Protein AF-A0A497M2X2-F1 (afdb_monomer_lite)

Sequence (124 aa):
MMHLIGLKKMGYVFCPEKGCYQISNSGRQILGFPKVSKDVARSILSPVPIHRAFYFYEDIGNYIGTYAMSVEDFAEKLEKINMKSIKFHLMRGDFENWFNAIGDKEKNSIPKNSRVNFTRWDLG

Foldseek 3Di:
DDDPVNCVVVVQWDDPDVPDIDGDPVVCVVVPNDPQDPVLVCQLQDFDPPVLWAFFALDVVRTPPDTGRGPVSVVVVVVVDDPSRVVRCVVVVVVVVSSVVSNPPPDPPDPPDPPPPPDDDDDD

Structure (mmCIF, N/CA/C/O backbone):
data_AF-A0A497M2X2-F1
#
_entry.id   AF-A0A497M2X2-F1
#
loop_
_atom_site.group_PDB
_atom_site.id
_atom_site.type_symbol
_atom_site.label_atom_id
_atom_site.label_alt_id
_atom_site.label_comp_id
_atom_site.label_asym_id
_atom_site.label_entity_id
_atom_site.label_seq_id
_atom_site.pdbx_PDB_ins_code
_atom_site.Cartn_x
_atom_site.Cartn_y
_atom_site.Cartn_z
_atom_site.occupancy
_atom_site.B_iso_or_equiv
_atom_site.auth_seq_id
_atom_site.auth_comp_id
_atom_site.auth_asym_id
_atom_site.auth_atom_id
_atom_site.pdbx_PDB_model_num
ATOM 1 N N . MET A 1 1 ? -34.902 4.560 13.556 1.00 52.97 1 MET A N 1
ATOM 2 C CA . MET A 1 1 ? -33.882 5.442 12.945 1.00 52.97 1 MET A CA 1
ATOM 3 C C . MET A 1 1 ? -32.628 5.407 13.814 1.00 52.97 1 MET A C 1
ATOM 5 O O . MET A 1 1 ? -32.740 5.668 15.006 1.00 52.97 1 MET A O 1
ATOM 9 N N . MET A 1 2 ? -31.474 4.997 13.279 1.00 72.12 2 MET A N 1
ATOM 10 C CA . MET A 1 2 ? -30.215 4.926 14.041 1.00 72.12 2 MET A CA 1
ATOM 11 C C . MET A 1 2 ? -29.554 6.309 14.051 1.00 72.12 2 MET A C 1
ATOM 13 O O . MET A 1 2 ? -29.092 6.782 13.020 1.00 72.12 2 MET A O 1
ATOM 17 N N . HIS A 1 3 ? -29.543 6.969 15.209 1.00 86.69 3 HIS A N 1
ATOM 18 C CA . HIS A 1 3 ? -28.867 8.253 15.420 1.00 86.69 3 HIS A CA 1
ATOM 19 C C . HIS A 1 3 ? -27.612 8.057 16.287 1.00 86.69 3 HIS A C 1
ATOM 21 O O . HIS A 1 3 ? -27.552 7.109 17.072 1.00 86.69 3 HIS A O 1
ATOM 27 N N . LEU A 1 4 ? -26.638 8.971 16.213 1.00 84.69 4 LEU A N 1
ATOM 28 C CA . LEU A 1 4 ? -25.364 8.920 16.961 1.00 84.69 4 LEU A CA 1
ATOM 29 C C . LEU A 1 4 ? -25.541 8.679 18.469 1.00 84.69 4 LEU A C 1
ATOM 31 O O . LEU A 1 4 ? -24.817 7.890 19.073 1.00 84.69 4 LEU A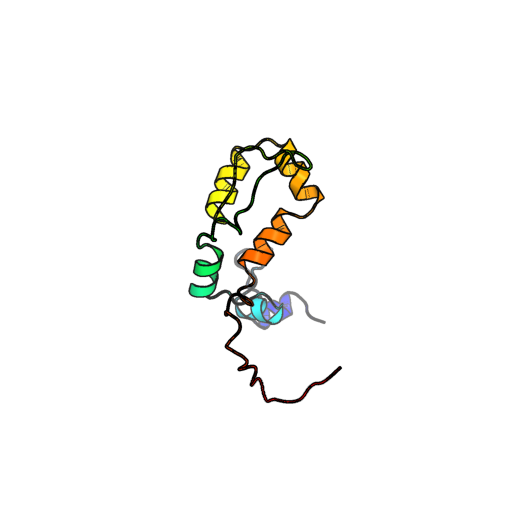 O 1
ATOM 35 N N . ILE A 1 5 ? -26.556 9.305 19.068 1.00 86.38 5 ILE A N 1
ATOM 36 C CA . ILE A 1 5 ? -26.904 9.121 20.487 1.00 86.38 5 ILE A CA 1
ATOM 37 C C . ILE A 1 5 ? -27.306 7.664 20.773 1.00 86.38 5 ILE A C 1
ATOM 39 O O . ILE A 1 5 ? -26.914 7.100 21.793 1.00 86.38 5 ILE A O 1
ATOM 43 N N . GLY A 1 6 ? -28.061 7.044 19.863 1.00 88.62 6 GLY A N 1
ATOM 44 C CA . GLY A 1 6 ? -28.440 5.635 19.945 1.00 88.62 6 GLY A CA 1
ATOM 45 C C . GLY A 1 6 ? -27.232 4.713 19.797 1.00 88.62 6 GLY A C 1
ATOM 46 O O . GLY A 1 6 ? -27.037 3.836 20.631 1.00 88.62 6 GLY A O 1
ATOM 47 N N . LEU A 1 7 ? -26.361 4.969 18.816 1.00 89.69 7 LEU A N 1
ATOM 48 C CA . LEU A 1 7 ? -25.126 4.196 18.618 1.00 89.69 7 LEU A CA 1
ATOM 49 C C . LEU A 1 7 ? -24.204 4.248 19.846 1.00 89.69 7 LEU A C 1
ATOM 51 O O . LEU A 1 7 ? -23.600 3.236 20.203 1.00 89.69 7 LEU A O 1
ATOM 55 N N . LYS A 1 8 ? -24.127 5.407 20.515 1.00 89.94 8 LYS A N 1
ATOM 56 C CA . LYS A 1 8 ? -23.389 5.568 21.774 1.00 89.94 8 LYS A CA 1
ATOM 57 C C . LYS A 1 8 ? -24.011 4.733 22.894 1.00 89.94 8 LYS A C 1
ATOM 59 O O . LYS A 1 8 ? -23.290 4.015 23.577 1.00 89.94 8 LYS A O 1
ATOM 64 N N . LYS A 1 9 ? -25.340 4.783 23.059 1.00 90.50 9 LYS A N 1
ATOM 65 C CA . LYS A 1 9 ? -26.065 3.957 24.047 1.00 90.50 9 LYS A CA 1
ATOM 66 C C . LYS A 1 9 ? -25.878 2.455 23.810 1.00 90.50 9 LYS A C 1
ATOM 68 O O . LYS A 1 9 ? -25.798 1.703 24.770 1.00 90.50 9 LYS A O 1
ATOM 73 N N . MET A 1 10 ? -25.781 2.031 22.552 1.00 89.88 10 MET A N 1
ATOM 74 C CA . MET A 1 10 ? -25.566 0.631 22.167 1.00 89.88 10 MET A CA 1
ATOM 75 C C . MET A 1 10 ? -24.096 0.184 22.258 1.00 89.88 10 MET A C 1
ATOM 77 O O . MET A 1 10 ? -23.794 -0.981 22.013 1.00 89.88 10 MET A O 1
ATOM 81 N N . GLY A 1 11 ? -23.165 1.089 22.584 1.00 91.50 11 GLY A N 1
ATOM 82 C CA . GLY A 1 11 ? -21.739 0.775 22.700 1.00 91.50 11 GLY A CA 1
ATOM 83 C C . GLY A 1 11 ? -21.015 0.573 21.363 1.00 91.50 11 GLY A C 1
ATOM 84 O O . GLY A 1 11 ? -19.903 0.045 21.346 1.00 91.50 11 GLY A O 1
ATOM 85 N N . TYR A 1 12 ? -21.609 0.980 20.237 1.00 92.69 12 TYR A N 1
ATOM 86 C CA . TYR A 1 12 ? -20.991 0.873 18.905 1.00 92.69 12 TYR A CA 1
ATOM 87 C C . TYR A 1 12 ? -20.064 2.039 18.579 1.00 92.69 12 TYR A C 1
ATOM 89 O O . TYR A 1 12 ? -19.155 1.900 17.762 1.00 92.69 12 TYR A O 1
ATOM 97 N N . VAL A 1 13 ? -20.259 3.175 19.244 1.00 92.81 13 VAL A N 1
ATOM 98 C CA . VAL A 1 13 ? -19.362 4.329 19.173 1.00 92.81 13 VAL A CA 1
ATOM 99 C C . VAL A 1 13 ? -19.098 4.868 20.571 1.00 92.81 13 VAL A C 1
ATOM 101 O O . VAL A 1 13 ? -19.961 4.806 21.447 1.00 92.81 13 VAL A O 1
ATOM 104 N N . PHE A 1 14 ? -17.919 5.436 20.777 1.00 92.19 14 PHE A N 1
ATOM 105 C CA . PHE A 1 14 ? -17.579 6.199 21.972 1.00 92.19 14 PHE A CA 1
ATOM 106 C C . PHE A 1 14 ? -17.038 7.573 21.581 1.00 92.19 14 PHE A C 1
ATOM 108 O O . PHE A 1 14 ? -16.660 7.803 20.436 1.00 92.19 14 PHE A O 1
ATOM 115 N N . CYS A 1 15 ? -17.068 8.506 22.526 1.00 88.69 15 CYS A N 1
ATOM 116 C CA . CYS A 1 15 ? -16.720 9.905 22.305 1.00 88.69 15 CYS A CA 1
ATOM 117 C C . CYS A 1 15 ? -15.448 10.192 23.111 1.00 88.69 15 CYS A C 1
ATOM 119 O O . CYS A 1 15 ? -15.576 10.449 24.309 1.00 88.69 15 CYS A O 1
ATOM 121 N N . PRO A 1 16 ? -14.247 10.053 22.519 1.00 87.12 16 PRO A N 1
ATOM 122 C CA . PRO A 1 16 ? -13.001 10.356 23.224 1.00 87.12 16 PRO A CA 1
ATOM 123 C C . PRO A 1 16 ? -12.893 11.853 23.545 1.00 87.12 16 PRO A C 1
ATOM 125 O O . PRO A 1 16 ? -12.437 12.222 24.619 1.00 87.12 16 PRO A O 1
ATOM 128 N N . GLU A 1 17 ? -13.395 12.702 22.645 1.00 90.31 17 GLU A N 1
ATOM 129 C CA . GLU A 1 17 ? -13.403 14.159 22.767 1.00 90.31 17 GLU A CA 1
ATOM 130 C C . GLU A 1 17 ? -14.724 14.724 22.240 1.00 90.31 17 GLU A C 1
ATOM 132 O O . GLU A 1 17 ? -15.415 14.084 21.441 1.00 90.31 17 GLU A O 1
ATOM 137 N N . LYS A 1 18 ? -15.102 15.929 22.677 1.00 85.56 18 LYS A N 1
ATOM 138 C CA . LYS A 1 18 ? -16.361 16.562 22.266 1.00 85.56 18 LYS A CA 1
ATOM 139 C C . LYS A 1 18 ? -16.369 16.787 20.749 1.00 85.56 18 LYS A C 1
ATOM 141 O O . LYS A 1 18 ? -15.541 17.516 20.227 1.00 85.56 18 LYS A O 1
ATOM 146 N N . GLY A 1 19 ? -17.346 16.194 20.063 1.00 83.69 19 GLY A N 1
ATOM 147 C CA . GLY A 1 19 ? -17.481 16.282 18.603 1.00 83.69 19 GLY A CA 1
ATOM 148 C C . GLY A 1 19 ? -16.785 15.154 17.836 1.00 83.69 19 GLY A C 1
ATOM 149 O O . GLY A 1 19 ? -17.088 14.956 16.663 1.00 83.69 19 GLY A O 1
ATOM 150 N N . CYS A 1 20 ? -15.949 14.354 18.500 1.00 85.94 20 CYS A N 1
ATOM 151 C CA . CYS A 1 20 ? -15.278 13.202 17.908 1.00 85.94 20 CYS A CA 1
ATOM 152 C C . CYS A 1 20 ? -15.986 11.910 18.323 1.00 85.94 20 CYS A C 1
ATOM 154 O O . CYS A 1 20 ? -16.242 11.683 19.505 1.00 85.94 20 CYS A O 1
ATOM 156 N N . TYR A 1 21 ? -16.267 11.036 17.357 1.00 89.12 21 TYR A N 1
ATOM 157 C CA . TYR A 1 21 ? -16.808 9.702 17.609 1.00 89.12 21 TYR A CA 1
ATOM 158 C C . TYR A 1 21 ? -15.863 8.653 17.043 1.00 89.12 21 TYR A C 1
ATOM 160 O O . TYR A 1 21 ? -15.483 8.709 15.877 1.00 89.12 21 TYR A O 1
ATOM 168 N N . GLN A 1 22 ? -15.520 7.671 17.865 1.00 93.06 22 GLN A N 1
ATOM 169 C CA . GLN A 1 22 ? -14.703 6.537 17.475 1.00 93.06 22 GLN A CA 1
ATOM 170 C C . GLN A 1 22 ? -15.549 5.266 17.499 1.00 93.06 22 GLN A C 1
ATOM 172 O O . GLN A 1 22 ? -16.274 4.997 18.458 1.00 93.06 22 GLN A O 1
ATOM 177 N N . ILE A 1 23 ? -15.462 4.479 16.428 1.00 92.38 23 ILE A N 1
ATOM 178 C CA . ILE A 1 23 ? -16.184 3.211 16.304 1.00 92.38 23 ILE A CA 1
ATOM 179 C C . ILE A 1 23 ? -15.515 2.173 17.209 1.00 92.38 23 ILE A C 1
ATOM 181 O O . ILE A 1 23 ? -14.297 1.964 17.156 1.00 92.38 23 ILE A O 1
ATOM 185 N N . SER A 1 24 ? -16.313 1.515 18.045 1.00 91.69 24 SER A N 1
ATOM 186 C CA . SER A 1 24 ? -15.850 0.436 18.913 1.00 91.69 24 SER A CA 1
ATOM 187 C C . SER A 1 24 ? -15.610 -0.858 18.122 1.00 91.69 24 SER A C 1
ATOM 189 O O . SER A 1 24 ? -15.967 -0.978 16.950 1.00 91.69 24 SER A O 1
ATOM 191 N N . ASN A 1 25 ? -15.030 -1.876 18.764 1.00 87.88 25 ASN A N 1
ATOM 192 C CA . ASN A 1 25 ? -14.876 -3.197 18.142 1.00 87.88 25 ASN A CA 1
ATOM 193 C C . ASN A 1 25 ? -16.223 -3.841 17.768 1.00 87.88 25 ASN A C 1
ATOM 195 O O . ASN A 1 25 ? -16.301 -4.537 16.757 1.00 87.88 25 ASN A O 1
ATOM 199 N N . SER A 1 26 ? -17.273 -3.640 18.570 1.00 88.19 26 SER A N 1
ATOM 200 C CA . SER A 1 26 ? -18.618 -4.146 18.269 1.00 88.19 26 SER A CA 1
ATOM 201 C C . SER A 1 26 ? -19.281 -3.336 17.155 1.00 88.19 26 SER A C 1
ATOM 203 O O . SER A 1 26 ? -19.874 -3.922 16.254 1.00 88.19 26 SER A O 1
ATOM 205 N N . GLY A 1 27 ? -19.101 -2.010 17.148 1.00 90.56 27 GLY A N 1
ATOM 206 C CA . GLY A 1 27 ? -19.571 -1.156 16.056 1.00 90.56 27 GLY A CA 1
ATOM 207 C C . GLY A 1 27 ? -18.925 -1.509 14.717 1.00 90.56 27 GLY A C 1
ATOM 208 O O . GLY A 1 27 ? -19.614 -1.594 13.705 1.00 90.56 27 GLY A O 1
ATOM 209 N N . ARG A 1 28 ? -17.620 -1.810 14.719 1.00 90.38 28 ARG A N 1
ATOM 210 C CA . ARG A 1 28 ? -16.898 -2.284 13.531 1.00 90.38 28 ARG A CA 1
ATOM 211 C C . ARG A 1 28 ? -17.495 -3.576 12.970 1.00 90.38 28 ARG A C 1
ATOM 213 O O . ARG A 1 28 ? -17.704 -3.666 11.768 1.00 90.38 28 ARG A O 1
ATOM 220 N N . GLN A 1 29 ? -17.818 -4.544 13.825 1.00 87.12 29 GLN A N 1
ATOM 221 C CA . GLN A 1 29 ? -18.408 -5.816 13.387 1.00 87.12 29 GLN A CA 1
ATOM 222 C C . GLN A 1 29 ? -19.772 -5.630 12.710 1.00 87.12 29 GLN A C 1
ATOM 224 O O . GLN A 1 29 ? -20.025 -6.235 11.676 1.00 87.12 29 GLN A O 1
ATOM 229 N N . ILE A 1 30 ? -20.632 -4.768 13.255 1.00 87.38 30 ILE A N 1
ATOM 230 C CA . ILE A 1 30 ? -21.980 -4.530 12.707 1.00 87.38 30 ILE A CA 1
ATOM 231 C C . ILE A 1 30 ? -21.940 -3.767 11.387 1.00 87.38 30 ILE A C 1
ATOM 233 O O . ILE A 1 30 ? -22.777 -3.992 10.520 1.00 87.38 30 ILE A O 1
ATOM 237 N N . LEU A 1 31 ? -20.948 -2.896 11.215 1.00 87.00 31 LEU A N 1
ATOM 238 C CA . LEU A 1 31 ? -20.691 -2.208 9.952 1.00 87.00 31 LEU A CA 1
ATOM 239 C C . LEU A 1 31 ? -19.965 -3.095 8.924 1.00 87.00 31 LEU A C 1
ATOM 241 O O . LEU A 1 31 ? -19.633 -2.616 7.845 1.00 87.00 31 LEU A O 1
ATOM 245 N N . GLY A 1 32 ? -19.701 -4.366 9.247 1.00 83.62 32 GLY A N 1
ATOM 246 C CA . GLY A 1 32 ? -19.058 -5.311 8.336 1.00 83.62 32 GLY A CA 1
ATOM 247 C C . GLY A 1 32 ? -17.554 -5.095 8.162 1.00 83.62 32 GLY A C 1
ATOM 248 O O . GLY A 1 32 ? -16.978 -5.614 7.210 1.00 83.62 32 GLY A O 1
ATOM 249 N N . PHE A 1 33 ? -16.889 -4.358 9.061 1.00 80.81 33 PHE A N 1
ATOM 250 C CA . PHE A 1 33 ? -15.432 -4.251 9.002 1.00 80.81 33 PHE A CA 1
ATOM 251 C C . PHE A 1 33 ? -14.798 -5.631 9.231 1.00 80.81 33 PHE A C 1
ATOM 253 O O . PHE A 1 33 ? -15.169 -6.327 10.186 1.00 80.81 33 PHE A O 1
ATOM 260 N N . PRO A 1 34 ? -13.805 -6.021 8.413 1.00 75.62 34 PRO A N 1
ATOM 261 C CA . PRO A 1 34 ? -13.154 -7.310 8.552 1.00 75.62 34 PRO A CA 1
ATOM 262 C C . PRO A 1 34 ? -12.453 -7.413 9.909 1.00 75.62 34 PRO A C 1
ATOM 264 O O . PRO A 1 34 ? -11.707 -6.525 10.333 1.00 75.62 34 PRO A O 1
ATOM 267 N N . LYS A 1 35 ? -12.674 -8.531 10.606 1.00 80.38 35 LYS A N 1
ATOM 268 C CA . LYS A 1 35 ? -11.944 -8.852 11.834 1.00 80.38 35 LYS A CA 1
ATOM 269 C C . LYS A 1 35 ? -10.564 -9.388 11.459 1.00 80.38 35 LYS A C 1
ATOM 271 O O . LYS A 1 35 ? -10.394 -10.579 11.219 1.00 80.38 35 LYS A O 1
ATOM 276 N N . VAL A 1 36 ? -9.572 -8.505 11.422 1.00 82.12 36 VAL A N 1
ATOM 277 C CA . VAL A 1 36 ? -8.185 -8.882 11.125 1.00 82.12 36 VAL A CA 1
ATOM 278 C C . VAL A 1 36 ? -7.530 -9.456 12.385 1.00 82.12 36 VAL A C 1
ATOM 280 O O . VAL A 1 36 ? -7.363 -8.755 13.384 1.00 82.12 36 VAL A O 1
ATOM 283 N N . SER A 1 37 ? -7.174 -10.743 12.369 1.00 86.25 37 SER A N 1
ATOM 284 C CA . SER A 1 37 ? -6.356 -11.343 13.432 1.00 86.25 37 SER A CA 1
ATOM 285 C C . SER A 1 37 ? -4.880 -10.971 13.254 1.00 86.25 37 SER A C 1
ATOM 287 O O . SER A 1 37 ? -4.452 -10.617 12.155 1.00 86.25 37 SER A O 1
ATOM 289 N N . LYS A 1 38 ? -4.072 -11.094 14.318 1.00 87.38 38 LYS A N 1
ATOM 290 C CA . LYS A 1 38 ? -2.618 -10.865 14.227 1.00 87.38 38 LYS A CA 1
ATOM 291 C C . LYS A 1 38 ? -1.966 -11.736 13.148 1.00 87.38 38 LYS A C 1
ATOM 293 O O . LYS A 1 38 ? -1.104 -11.252 12.426 1.00 87.38 38 LYS A O 1
ATOM 298 N N . ASP A 1 39 ? -2.398 -12.986 13.001 1.00 85.56 39 ASP A N 1
ATOM 299 C CA . ASP A 1 39 ? -1.830 -13.911 12.012 1.00 85.56 39 ASP A CA 1
ATOM 300 C C . ASP A 1 39 ? -2.284 -13.593 10.583 1.00 85.56 39 ASP A C 1
ATOM 302 O O . ASP A 1 39 ? -1.518 -13.744 9.630 1.00 85.56 39 ASP A O 1
ATOM 306 N N . VAL A 1 40 ? -3.511 -13.088 10.418 1.00 83.69 40 VAL A N 1
ATOM 307 C CA . VAL A 1 40 ? -3.970 -12.558 9.129 1.00 83.69 40 VAL A CA 1
ATOM 308 C C . VAL A 1 40 ? -3.154 -11.326 8.752 1.00 83.69 40 VAL A C 1
ATOM 310 O O . VAL A 1 40 ? -2.613 -11.301 7.652 1.00 83.69 40 VAL A O 1
ATOM 313 N N . ALA A 1 41 ? -2.977 -10.372 9.671 1.00 86.75 41 ALA A N 1
ATOM 314 C CA . ALA A 1 41 ? -2.159 -9.182 9.437 1.00 86.75 41 ALA A CA 1
ATOM 315 C C . ALA A 1 41 ? -0.716 -9.543 9.057 1.00 86.75 41 ALA A C 1
ATOM 317 O O . ALA A 1 41 ? -0.215 -9.072 8.042 1.00 86.75 41 ALA A O 1
ATOM 318 N N . ARG A 1 42 ? -0.068 -10.440 9.813 1.00 87.19 42 ARG A N 1
ATOM 319 C CA . ARG A 1 42 ? 1.299 -10.904 9.515 1.00 87.19 42 ARG A CA 1
ATOM 320 C C . ARG A 1 42 ? 1.423 -11.509 8.125 1.00 87.19 42 ARG A C 1
ATOM 322 O O . ARG A 1 42 ? 2.404 -11.263 7.446 1.00 87.19 42 ARG A O 1
ATOM 329 N N . SER A 1 43 ? 0.436 -12.291 7.709 1.00 84.00 43 SER A N 1
ATOM 330 C CA . SER A 1 43 ? 0.440 -12.923 6.392 1.00 84.00 43 SER A CA 1
ATOM 331 C C . SER A 1 43 ? 0.165 -11.954 5.243 1.00 84.00 43 SER A C 1
ATOM 333 O O . SER A 1 43 ? 0.578 -12.243 4.130 1.00 84.00 43 SER A O 1
ATOM 335 N N . ILE A 1 44 ? -0.552 -10.854 5.481 1.00 84.75 44 ILE A N 1
ATOM 336 C CA . ILE A 1 44 ? -0.733 -9.795 4.476 1.00 84.75 44 ILE A CA 1
ATOM 337 C C . ILE A 1 44 ? 0.558 -8.977 4.346 1.00 84.75 44 ILE A C 1
ATOM 339 O O . ILE A 1 44 ? 0.932 -8.568 3.255 1.00 84.75 44 ILE A O 1
ATOM 343 N N . LEU A 1 45 ? 1.250 -8.751 5.465 1.00 88.81 45 LEU A N 1
ATOM 344 C CA . LEU A 1 45 ? 2.491 -7.977 5.504 1.00 88.81 45 LEU A CA 1
ATOM 345 C C . LEU A 1 45 ? 3.733 -8.795 5.118 1.00 88.81 45 LEU A C 1
ATOM 347 O O . LEU A 1 45 ? 4.780 -8.214 4.846 1.00 88.81 45 LEU A O 1
ATOM 351 N N . SER A 1 46 ? 3.646 -10.128 5.096 1.00 90.38 46 SER A N 1
ATOM 352 C CA . SER A 1 46 ? 4.776 -10.984 4.736 1.00 90.38 46 SER A CA 1
ATOM 353 C C . SER A 1 46 ? 5.142 -10.845 3.255 1.00 90.38 46 SER A C 1
ATOM 355 O O . SER A 1 46 ? 4.238 -10.703 2.429 1.00 90.38 46 SER A O 1
ATOM 357 N N . PRO A 1 47 ? 6.432 -10.964 2.896 1.00 93.38 47 PRO A N 1
ATOM 358 C CA . PRO A 1 47 ? 6.853 -10.942 1.503 1.00 93.38 47 PRO A CA 1
ATOM 359 C C . PRO A 1 47 ? 6.144 -11.997 0.646 1.00 93.38 47 PRO A C 1
ATOM 361 O O . PRO A 1 47 ? 5.946 -13.138 1.072 1.00 93.38 47 PRO A O 1
ATOM 364 N N . VAL A 1 48 ? 5.806 -11.629 -0.587 1.00 92.81 48 VAL A N 1
ATOM 365 C CA . VAL A 1 48 ? 5.282 -12.536 -1.607 1.00 92.81 48 VAL A CA 1
ATOM 366 C C . VAL A 1 48 ? 6.412 -13.112 -2.468 1.00 92.81 48 VAL A C 1
ATOM 368 O O . VAL A 1 48 ? 7.466 -12.490 -2.611 1.00 92.81 48 VAL A O 1
ATOM 371 N N . PRO A 1 49 ? 6.216 -14.294 -3.083 1.00 92.31 49 PRO A N 1
ATOM 372 C CA . PRO A 1 49 ? 7.150 -14.818 -4.073 1.00 92.31 49 PRO A CA 1
ATOM 373 C C . PRO A 1 49 ? 7.352 -13.848 -5.241 1.00 92.31 49 PRO A C 1
ATOM 375 O O . PRO A 1 49 ? 6.410 -13.172 -5.649 1.00 92.31 49 PRO A O 1
ATOM 378 N N . ILE A 1 50 ? 8.543 -13.863 -5.849 1.00 93.69 50 ILE A N 1
ATOM 379 C CA . ILE A 1 50 ? 8.928 -12.919 -6.912 1.00 93.69 50 ILE A CA 1
ATOM 380 C C . ILE A 1 50 ? 7.920 -12.840 -8.069 1.00 93.69 50 ILE A C 1
ATOM 382 O O . ILE A 1 50 ? 7.596 -11.753 -8.519 1.00 93.69 50 ILE A O 1
ATOM 386 N N . HIS A 1 51 ? 7.332 -13.963 -8.493 1.00 91.69 51 HIS A N 1
ATOM 387 C CA . HIS A 1 51 ? 6.338 -13.993 -9.577 1.00 91.69 51 HIS A CA 1
ATOM 388 C C . HIS A 1 51 ? 5.011 -13.281 -9.236 1.00 91.69 51 HIS A C 1
ATOM 390 O O . HIS A 1 51 ? 4.167 -13.115 -10.111 1.00 91.69 51 HIS A O 1
ATOM 396 N N . ARG A 1 52 ? 4.807 -12.893 -7.970 1.00 92.50 52 ARG A N 1
ATOM 397 C CA . ARG A 1 52 ? 3.670 -12.097 -7.480 1.00 92.50 52 ARG A CA 1
ATOM 398 C C . ARG A 1 52 ? 4.087 -10.700 -7.012 1.00 92.50 52 ARG A C 1
ATOM 400 O O . ARG A 1 52 ? 3.248 -9.988 -6.463 1.00 92.50 52 ARG A O 1
ATOM 407 N N . ALA A 1 53 ? 5.355 -10.323 -7.173 1.00 95.88 53 ALA A N 1
ATOM 408 C CA . ALA A 1 53 ? 5.828 -8.993 -6.821 1.00 95.88 53 ALA A CA 1
ATOM 409 C C . ALA A 1 53 ? 5.088 -7.922 -7.632 1.00 95.88 53 ALA A C 1
ATOM 411 O O . ALA A 1 53 ? 4.617 -8.170 -8.745 1.00 95.88 53 ALA A O 1
ATOM 412 N N . PHE A 1 54 ? 4.998 -6.719 -7.076 1.00 97.19 54 PHE A N 1
ATOM 413 C CA . PHE A 1 54 ? 4.548 -5.566 -7.835 1.00 97.19 54 PHE A CA 1
ATOM 414 C C . PHE A 1 54 ? 5.703 -5.051 -8.678 1.00 97.19 54 PHE A C 1
ATOM 416 O O . PHE A 1 54 ? 6.743 -4.698 -8.131 1.00 97.19 54 PHE A O 1
ATOM 423 N N . TYR A 1 55 ? 5.534 -4.975 -9.989 1.00 97.38 55 TYR A N 1
ATOM 424 C CA . TYR A 1 55 ? 6.554 -4.452 -10.891 1.00 97.38 55 TYR A CA 1
ATOM 425 C C . TYR A 1 55 ? 6.156 -3.048 -11.326 1.00 97.38 55 TYR A C 1
ATOM 427 O O . TYR A 1 55 ? 5.045 -2.855 -11.817 1.00 97.38 55 TYR A O 1
ATOM 435 N N . PHE A 1 56 ? 7.056 -2.082 -11.159 1.00 97.62 56 PHE A N 1
ATOM 436 C CA . PHE A 1 56 ? 6.782 -0.695 -11.509 1.00 97.62 56 PHE A CA 1
ATOM 437 C C . PHE A 1 56 ? 7.076 -0.426 -12.991 1.00 97.62 56 PHE A C 1
ATOM 439 O O . PHE A 1 56 ? 8.134 -0.783 -13.516 1.00 97.62 56 PHE A O 1
ATOM 446 N N . TYR A 1 57 ? 6.141 0.239 -13.660 1.00 97.19 57 TYR A N 1
ATOM 447 C CA . TYR A 1 57 ? 6.205 0.629 -15.064 1.00 97.19 57 TYR A CA 1
ATOM 448 C C . TYR A 1 57 ? 5.860 2.108 -15.212 1.00 97.19 57 TYR A C 1
ATOM 450 O O . TYR A 1 57 ? 5.080 2.661 -14.439 1.00 97.19 57 TYR A O 1
ATOM 458 N N . GLU A 1 58 ? 6.423 2.756 -16.224 1.00 96.19 58 GLU A N 1
ATOM 459 C CA . GLU A 1 58 ? 6.032 4.117 -16.621 1.00 96.19 58 GLU A CA 1
ATOM 460 C C . GLU A 1 58 ? 5.085 4.152 -17.824 1.00 96.19 58 GLU A C 1
ATOM 462 O O . GLU A 1 58 ? 4.502 5.198 -18.109 1.00 96.19 58 GLU A O 1
ATOM 467 N N . ASP A 1 59 ? 4.986 3.039 -18.550 1.00 94.88 59 ASP A N 1
ATOM 468 C CA . ASP A 1 59 ? 4.111 2.836 -19.702 1.00 94.88 59 ASP A CA 1
ATOM 469 C C . ASP A 1 59 ? 3.985 1.330 -20.001 1.00 94.88 59 ASP A C 1
ATOM 471 O O . ASP A 1 59 ? 4.674 0.499 -19.399 1.00 94.88 59 ASP A O 1
ATOM 475 N N . ILE A 1 60 ? 3.145 0.963 -20.966 1.00 93.00 60 ILE A N 1
ATOM 476 C CA . ILE A 1 60 ? 2.996 -0.404 -21.466 1.00 93.00 60 ILE A CA 1
ATOM 477 C C . ILE A 1 60 ? 4.361 -0.933 -21.925 1.00 93.00 60 ILE A C 1
ATOM 479 O O . ILE A 1 60 ? 4.970 -0.418 -22.858 1.00 93.00 60 ILE A O 1
ATOM 483 N N . GLY A 1 61 ? 4.840 -1.981 -21.251 1.00 92.62 61 GLY A N 1
ATOM 484 C CA . GLY A 1 61 ? 6.123 -2.624 -21.549 1.00 92.62 61 GLY A CA 1
ATOM 485 C C . GLY A 1 61 ? 7.361 -1.861 -21.066 1.00 92.62 61 GLY A C 1
ATOM 486 O O . GLY A 1 61 ? 8.467 -2.379 -21.197 1.00 92.62 61 GLY A O 1
ATOM 487 N N . ASN A 1 62 ? 7.209 -0.676 -20.467 1.00 95.44 62 ASN A N 1
ATOM 488 C CA . ASN A 1 62 ? 8.331 0.126 -19.983 1.00 95.44 62 ASN A CA 1
ATOM 489 C C . ASN A 1 62 ? 8.595 -0.109 -18.488 1.00 95.44 62 ASN A C 1
ATOM 491 O O . ASN A 1 62 ? 8.189 0.687 -17.636 1.00 95.44 62 ASN A O 1
ATOM 495 N N . TYR A 1 63 ? 9.226 -1.244 -18.183 1.00 95.75 63 TYR A N 1
ATOM 496 C CA . TYR A 1 63 ? 9.628 -1.616 -16.826 1.00 95.75 63 TYR A CA 1
ATOM 497 C C . TYR A 1 63 ? 10.794 -0.747 -16.344 1.00 95.75 63 TYR A C 1
ATOM 499 O O . TYR A 1 63 ? 11.821 -0.668 -17.014 1.00 95.75 63 TYR A O 1
ATOM 507 N N . ILE A 1 64 ? 10.684 -0.155 -15.151 1.00 95.38 64 ILE A N 1
ATOM 508 C CA . ILE A 1 64 ? 11.705 0.780 -14.637 1.00 95.38 64 ILE A CA 1
ATOM 509 C C . ILE A 1 64 ? 12.842 0.109 -13.853 1.00 95.38 64 ILE A C 1
ATOM 511 O O . ILE A 1 64 ? 13.646 0.791 -13.221 1.00 95.38 64 ILE A O 1
ATOM 515 N N . GLY A 1 65 ? 12.899 -1.224 -13.814 1.00 95.69 65 GLY A N 1
ATOM 516 C CA . GLY A 1 65 ? 13.929 -1.939 -13.049 1.00 95.69 65 GLY A CA 1
ATOM 517 C C . GLY A 1 65 ? 13.642 -2.060 -11.548 1.00 95.69 65 GLY A C 1
ATOM 518 O O . GLY A 1 65 ? 14.486 -2.569 -10.815 1.00 95.69 65 GLY A O 1
ATOM 519 N N . THR A 1 66 ? 12.469 -1.625 -11.081 1.00 96.31 66 THR A N 1
ATOM 520 C CA . THR A 1 66 ? 12.083 -1.661 -9.662 1.00 96.31 66 THR A CA 1
ATOM 521 C C . THR A 1 66 ? 10.843 -2.519 -9.456 1.00 96.31 66 THR A C 1
ATOM 523 O O . THR A 1 66 ? 9.860 -2.386 -10.183 1.00 96.31 66 THR A O 1
ATOM 526 N N . TYR A 1 67 ? 10.864 -3.356 -8.422 1.00 97.38 67 TYR A N 1
ATOM 527 C CA . TYR A 1 67 ? 9.716 -4.133 -7.968 1.00 97.38 67 TYR A CA 1
ATOM 528 C C . TYR A 1 67 ? 9.605 -4.084 -6.442 1.00 97.38 67 TYR A C 1
ATOM 530 O O . TYR A 1 67 ? 10.569 -3.711 -5.771 1.00 97.38 67 TYR A O 1
ATOM 538 N N . ALA A 1 68 ? 8.438 -4.458 -5.922 1.00 97.38 68 ALA A N 1
ATOM 539 C CA . ALA A 1 68 ? 8.169 -4.591 -4.499 1.00 97.38 68 ALA A CA 1
ATOM 540 C C . ALA A 1 68 ? 7.646 -5.990 -4.156 1.00 97.38 68 ALA A C 1
ATOM 542 O O . ALA A 1 68 ? 6.729 -6.501 -4.805 1.00 97.38 68 ALA A O 1
ATOM 543 N N . MET A 1 69 ? 8.212 -6.610 -3.121 1.00 95.94 69 MET A N 1
ATOM 544 C CA . MET A 1 69 ? 7.805 -7.945 -2.655 1.00 95.94 69 MET A CA 1
ATOM 545 C C . MET A 1 69 ? 6.915 -7.919 -1.414 1.00 95.94 69 MET A C 1
ATOM 547 O O . MET A 1 69 ? 6.388 -8.956 -1.035 1.00 95.94 69 MET A O 1
ATOM 551 N N . SER A 1 70 ? 6.733 -6.782 -0.758 1.00 94.75 70 SER A N 1
ATOM 552 C CA . SER A 1 70 ? 5.844 -6.650 0.399 1.00 94.75 70 SER A CA 1
ATOM 553 C C . SER A 1 70 ? 5.175 -5.282 0.396 1.00 94.75 70 SER A C 1
ATOM 555 O O . SER A 1 70 ? 5.589 -4.383 -0.335 1.00 94.75 70 SER A O 1
ATOM 557 N N . VAL A 1 71 ? 4.139 -5.114 1.219 1.00 93.81 71 VAL A N 1
ATOM 558 C CA . VAL A 1 71 ? 3.476 -3.810 1.399 1.00 93.81 71 VAL A CA 1
ATOM 559 C C . VAL A 1 71 ? 4.457 -2.759 1.938 1.00 93.81 71 VAL A C 1
ATOM 561 O O . VAL A 1 71 ? 4.391 -1.600 1.543 1.00 93.81 71 VAL A O 1
ATOM 564 N N . GLU A 1 72 ? 5.385 -3.173 2.802 1.00 94.06 72 GLU A N 1
ATOM 565 C CA . GLU A 1 72 ? 6.446 -2.314 3.340 1.00 94.06 72 GLU A CA 1
ATOM 566 C C . GLU A 1 72 ? 7.437 -1.888 2.248 1.00 94.06 72 GLU A C 1
ATOM 568 O O . GLU A 1 72 ? 7.628 -0.696 2.029 1.00 94.06 72 GLU A O 1
ATOM 573 N N . ASP A 1 73 ? 7.975 -2.844 1.484 1.00 96.06 73 ASP A N 1
ATOM 574 C CA . ASP A 1 73 ? 8.880 -2.570 0.359 1.00 96.06 73 ASP A CA 1
ATOM 575 C C . ASP A 1 73 ? 8.190 -1.683 -0.690 1.00 96.06 73 ASP A C 1
ATOM 577 O O . ASP A 1 73 ? 8.757 -0.707 -1.171 1.00 96.06 73 ASP A O 1
ATOM 581 N N . PHE A 1 74 ? 6.909 -1.934 -0.976 1.00 96.75 74 PHE A N 1
ATOM 582 C CA . PHE A 1 74 ? 6.113 -1.091 -1.865 1.00 96.75 74 PHE A CA 1
ATOM 583 C C . PHE A 1 74 ? 6.069 0.364 -1.391 1.00 96.75 74 PHE A C 1
ATOM 585 O O . PHE A 1 74 ? 6.297 1.259 -2.204 1.00 96.75 74 PHE A O 1
ATOM 592 N N . ALA A 1 75 ? 5.819 0.609 -0.100 1.00 95.81 75 ALA A N 1
ATOM 593 C CA . ALA A 1 75 ? 5.789 1.958 0.458 1.00 95.81 75 ALA A CA 1
ATOM 594 C C . ALA A 1 75 ? 7.152 2.657 0.319 1.00 95.81 75 ALA A C 1
ATOM 596 O O . ALA A 1 75 ? 7.215 3.786 -0.164 1.00 95.81 75 ALA A O 1
ATOM 597 N N . GLU A 1 76 ? 8.248 1.960 0.632 1.00 96.44 76 GLU A N 1
ATOM 598 C CA . GLU A 1 76 ? 9.602 2.503 0.481 1.00 96.44 76 GLU A CA 1
ATOM 599 C C . GLU A 1 76 ? 9.973 2.820 -0.974 1.00 96.44 76 GLU A C 1
ATOM 601 O O . GLU A 1 76 ? 10.722 3.765 -1.242 1.00 96.44 76 GLU A O 1
ATOM 606 N N . LYS A 1 77 ? 9.512 2.008 -1.934 1.00 96.25 77 LYS A N 1
ATOM 607 C CA . LYS A 1 77 ? 9.736 2.267 -3.363 1.00 96.25 77 LYS A CA 1
ATOM 608 C C . LYS A 1 77 ? 8.870 3.412 -3.861 1.00 96.25 77 LYS A C 1
ATOM 610 O O . LYS A 1 77 ? 9.357 4.212 -4.656 1.00 96.25 77 LYS A O 1
ATOM 615 N N . LEU A 1 78 ? 7.631 3.520 -3.387 1.00 95.25 78 LEU A N 1
ATOM 616 C CA . LEU A 1 78 ? 6.695 4.560 -3.808 1.00 95.25 78 LEU A CA 1
ATOM 617 C C . LEU A 1 78 ? 7.250 5.970 -3.553 1.00 95.25 78 LEU A C 1
ATOM 619 O O . LEU A 1 78 ? 7.041 6.860 -4.371 1.00 95.25 78 LEU A O 1
ATOM 623 N N . GLU A 1 79 ? 8.023 6.155 -2.480 1.00 94.12 79 GLU A N 1
ATOM 624 C CA . GLU A 1 79 ? 8.708 7.419 -2.166 1.00 94.12 79 GLU A CA 1
ATOM 625 C C . GLU A 1 79 ? 9.851 7.773 -3.134 1.00 94.12 79 GLU A C 1
ATOM 627 O O . GLU A 1 79 ? 10.253 8.932 -3.226 1.00 94.12 79 GLU A O 1
ATOM 632 N N . LYS A 1 80 ? 10.401 6.783 -3.846 1.00 94.50 80 LYS A N 1
ATOM 633 C CA . LYS A 1 80 ? 11.619 6.918 -4.665 1.00 94.50 80 LYS A CA 1
ATOM 634 C C . LYS A 1 80 ? 11.339 6.944 -6.166 1.00 94.50 80 LYS A C 1
ATOM 636 O O . LYS A 1 80 ? 12.168 7.439 -6.928 1.00 94.50 80 LYS A O 1
ATOM 641 N N . ILE A 1 81 ? 10.223 6.369 -6.611 1.00 94.25 81 ILE A N 1
ATOM 642 C CA . ILE A 1 81 ? 9.894 6.267 -8.037 1.00 94.25 81 ILE A CA 1
ATOM 643 C C . ILE A 1 81 ? 9.341 7.578 -8.607 1.00 94.25 81 ILE A C 1
ATOM 645 O O . ILE A 1 81 ? 8.825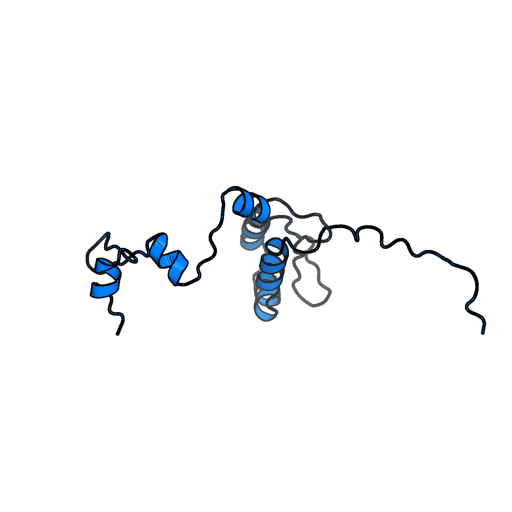 8.444 -7.905 1.00 94.25 81 ILE A O 1
ATOM 649 N N . ASN A 1 82 ? 9.415 7.704 -9.931 1.00 93.62 82 ASN A N 1
ATOM 650 C CA . ASN A 1 82 ? 8.890 8.855 -10.652 1.00 93.62 82 ASN A CA 1
ATOM 651 C C . ASN A 1 82 ? 7.351 8.921 -10.573 1.00 93.62 82 ASN A C 1
ATOM 653 O O . ASN A 1 82 ? 6.661 7.916 -10.766 1.00 93.62 82 ASN A O 1
ATOM 657 N N . MET A 1 83 ? 6.811 10.135 -10.409 1.00 95.81 83 MET A N 1
ATOM 658 C CA . MET A 1 83 ? 5.378 10.445 -10.490 1.00 95.81 83 MET A CA 1
ATOM 659 C C . MET A 1 83 ? 4.708 9.869 -11.749 1.00 95.81 83 MET A C 1
ATOM 661 O O . MET A 1 83 ? 3.538 9.487 -11.710 1.00 95.81 83 MET A O 1
ATOM 665 N N . LYS A 1 84 ?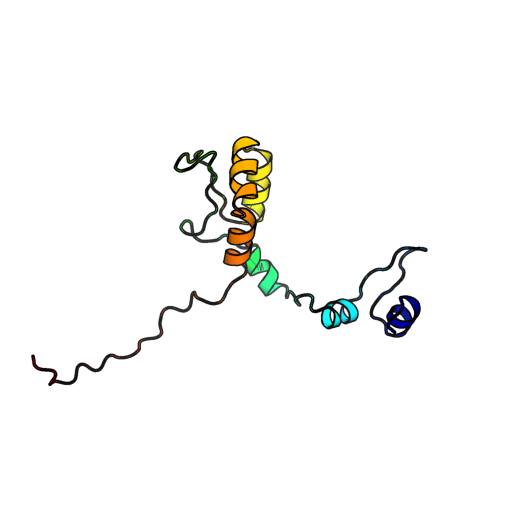 5.436 9.763 -12.868 1.00 96.69 84 LYS A N 1
ATOM 666 C CA . LYS A 1 84 ? 4.929 9.130 -14.093 1.00 96.69 84 LYS A CA 1
ATOM 667 C C . LYS A 1 84 ? 4.497 7.675 -13.861 1.00 96.69 84 LYS A C 1
ATOM 669 O O . LYS A 1 84 ? 3.405 7.308 -14.288 1.00 96.69 84 LYS A O 1
ATOM 674 N N . SER A 1 85 ? 5.300 6.882 -13.148 1.00 97.12 85 SER A N 1
ATOM 675 C CA . SER A 1 85 ? 4.968 5.488 -12.817 1.00 97.12 85 SER A CA 1
ATOM 676 C C . SER A 1 85 ? 3.783 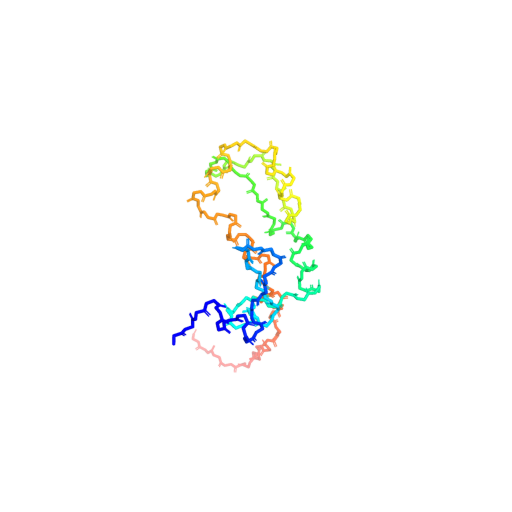5.404 -11.857 1.00 97.12 85 SER A C 1
ATOM 678 O O . SER A 1 85 ? 2.859 4.620 -12.073 1.00 97.12 85 SER A O 1
ATOM 680 N N . ILE A 1 86 ? 3.749 6.287 -10.852 1.00 96.69 86 ILE A N 1
ATOM 681 C CA . ILE A 1 86 ? 2.632 6.375 -9.900 1.00 96.69 86 ILE A CA 1
ATOM 682 C C . ILE A 1 86 ? 1.318 6.625 -10.648 1.00 96.69 86 ILE A C 1
ATOM 684 O O . ILE A 1 86 ? 0.346 5.894 -10.470 1.00 96.69 86 ILE A O 1
ATOM 688 N N . LYS A 1 87 ? 1.294 7.626 -11.536 1.00 97.50 87 LYS A N 1
ATOM 689 C CA . LYS A 1 87 ? 0.108 7.956 -12.332 1.00 97.50 87 LYS A CA 1
ATOM 690 C C . LYS A 1 87 ? -0.296 6.812 -13.260 1.00 97.50 87 LYS A C 1
ATOM 692 O O . LYS A 1 87 ? -1.488 6.543 -13.383 1.00 97.50 87 LYS A O 1
ATOM 697 N N . PHE A 1 88 ? 0.670 6.153 -13.901 1.00 97.19 88 PHE A N 1
ATOM 698 C CA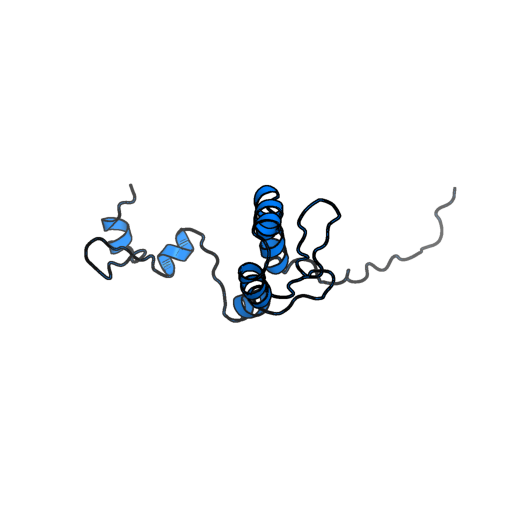 . PHE A 1 88 ? 0.409 5.020 -14.786 1.00 97.19 88 PHE A CA 1
ATOM 699 C C . PHE A 1 88 ? -0.364 3.909 -14.063 1.00 97.19 88 PHE A C 1
ATOM 701 O O . PHE A 1 88 ? -1.412 3.480 -14.544 1.00 97.19 88 PHE A O 1
ATOM 708 N N . HIS A 1 89 ? 0.098 3.508 -12.880 1.00 97.81 89 HIS A N 1
ATOM 709 C CA . HIS A 1 89 ? -0.527 2.436 -12.108 1.00 97.81 89 HIS A CA 1
ATOM 710 C C . HIS A 1 89 ? -1.845 2.840 -11.439 1.00 97.81 89 HIS A C 1
ATOM 712 O O . HIS A 1 89 ? -2.798 2.061 -11.472 1.00 97.81 89 HIS A O 1
ATOM 718 N N . LEU A 1 90 ? -1.939 4.061 -10.893 1.00 96.38 90 LEU A N 1
ATOM 719 C CA . LEU A 1 90 ? -3.180 4.569 -10.291 1.00 96.38 90 LEU A CA 1
ATOM 720 C C . LEU A 1 90 ? -4.329 4.609 -11.301 1.00 96.38 90 LEU A C 1
ATOM 722 O O . LEU A 1 90 ? -5.431 4.163 -11.002 1.00 96.38 90 LEU A O 1
ATOM 726 N N . MET A 1 91 ? -4.079 5.099 -12.519 1.00 96.31 91 MET A N 1
ATOM 727 C CA . MET A 1 91 ? -5.118 5.202 -13.554 1.00 96.31 91 MET A CA 1
ATOM 728 C C . MET A 1 91 ? -5.647 3.838 -14.022 1.00 96.31 91 MET A C 1
ATOM 730 O O . MET A 1 91 ? -6.719 3.774 -14.620 1.00 96.31 91 MET A O 1
ATOM 734 N N . ARG A 1 92 ? -4.902 2.759 -13.769 1.00 96.12 92 ARG A N 1
ATOM 735 C CA . ARG A 1 92 ? -5.251 1.382 -14.140 1.00 96.12 92 ARG A CA 1
ATOM 736 C C . ARG A 1 92 ? -5.812 0.567 -12.970 1.00 96.12 92 ARG A C 1
ATOM 738 O O . ARG A 1 92 ? -6.311 -0.532 -13.192 1.00 96.12 92 ARG A O 1
ATOM 745 N N . GLY A 1 93 ? -5.733 1.095 -11.746 1.00 96.94 93 GLY A N 1
ATOM 746 C CA . GLY A 1 93 ? -6.086 0.374 -10.521 1.00 96.94 93 GLY A CA 1
ATOM 747 C C . GLY A 1 93 ? -5.107 -0.752 -10.170 1.00 96.94 93 GLY A C 1
ATOM 748 O O . GLY A 1 93 ? -5.481 -1.727 -9.518 1.00 96.94 93 GLY A O 1
ATOM 749 N N . ASP A 1 94 ? -3.862 -0.678 -10.656 1.00 97.19 94 ASP A N 1
ATOM 750 C CA . ASP A 1 94 ? -2.892 -1.768 -10.501 1.00 97.19 94 ASP A CA 1
ATOM 751 C C . ASP A 1 94 ? -2.512 -1.981 -9.023 1.00 97.19 94 ASP A C 1
ATOM 753 O O . ASP A 1 94 ? -2.298 -3.117 -8.597 1.00 97.19 94 ASP A O 1
ATOM 757 N N . PHE A 1 95 ? -2.463 -0.906 -8.227 1.00 95.69 95 PHE A N 1
ATOM 758 C CA . PHE A 1 95 ? -2.132 -0.977 -6.802 1.00 95.69 95 PHE A CA 1
ATOM 759 C C . PHE A 1 95 ? -3.204 -1.730 -6.016 1.00 95.69 95 PHE A C 1
ATOM 761 O O . PHE A 1 95 ? -2.899 -2.687 -5.306 1.00 95.69 95 PHE A O 1
ATOM 768 N N . GLU A 1 96 ? -4.468 -1.345 -6.178 1.00 94.06 96 GLU A N 1
ATOM 769 C CA . GLU A 1 96 ? -5.615 -1.973 -5.530 1.00 94.06 96 GLU A CA 1
ATOM 770 C C . GLU A 1 96 ? -5.708 -3.452 -5.904 1.00 94.06 96 GLU A C 1
ATOM 772 O O . GLU A 1 96 ? -5.879 -4.305 -5.032 1.00 94.06 96 GLU A O 1
ATOM 777 N N . ASN A 1 97 ? -5.522 -3.769 -7.187 1.00 94.88 97 ASN A N 1
ATOM 778 C CA . ASN A 1 97 ? -5.519 -5.145 -7.675 1.00 94.88 97 ASN A CA 1
ATOM 779 C C . ASN A 1 97 ? -4.419 -5.984 -7.014 1.00 94.88 97 ASN A C 1
ATOM 781 O O . ASN A 1 97 ? -4.666 -7.124 -6.615 1.00 94.88 97 ASN A O 1
ATOM 785 N N . TRP A 1 98 ? -3.220 -5.425 -6.854 1.00 95.12 98 TRP A N 1
ATOM 786 C CA . TRP A 1 98 ? -2.124 -6.122 -6.192 1.00 95.12 98 TRP A CA 1
ATOM 787 C C . TRP A 1 98 ? -2.366 -6.311 -4.690 1.00 95.12 98 TRP A C 1
ATOM 789 O O . TRP A 1 98 ? -2.188 -7.421 -4.185 1.00 95.12 98 TRP A O 1
ATOM 799 N N . PHE A 1 99 ? -2.846 -5.286 -3.978 1.00 92.06 99 PHE A N 1
ATOM 800 C CA . PHE A 1 99 ? -3.180 -5.404 -2.553 1.00 92.06 99 PHE A CA 1
ATOM 801 C C . PHE A 1 99 ? -4.276 -6.442 -2.298 1.00 92.06 99 PHE A C 1
ATOM 803 O O . PHE A 1 99 ? -4.154 -7.252 -1.375 1.00 92.06 99 PHE A O 1
ATOM 810 N N . ASN A 1 100 ? -5.303 -6.477 -3.148 1.00 88.81 100 ASN A N 1
ATOM 811 C CA . ASN A 1 100 ? -6.347 -7.498 -3.089 1.00 88.81 100 ASN A CA 1
ATOM 812 C C . ASN A 1 100 ? -5.762 -8.897 -3.318 1.00 88.81 100 ASN A C 1
ATOM 814 O O . ASN A 1 100 ? -6.052 -9.820 -2.559 1.00 88.81 100 ASN A O 1
ATOM 818 N N . ALA A 1 101 ? -4.855 -9.047 -4.288 1.00 87.81 101 ALA A N 1
ATOM 819 C CA . ALA A 1 101 ? -4.200 -10.322 -4.555 1.00 87.81 101 ALA A CA 1
ATOM 820 C C . ALA A 1 101 ? -3.335 -10.814 -3.378 1.00 87.81 101 ALA A C 1
ATOM 822 O O . ALA A 1 101 ? -3.269 -12.021 -3.141 1.00 87.81 101 ALA A O 1
ATOM 823 N N . ILE A 1 102 ? -2.670 -9.924 -2.632 1.00 86.62 102 ILE A N 1
ATOM 824 C CA . ILE A 1 102 ? -1.912 -10.299 -1.422 1.00 86.62 102 ILE A CA 1
ATOM 825 C C . ILE A 1 102 ? -2.859 -10.754 -0.296 1.00 86.62 102 ILE A C 1
ATOM 827 O O . ILE A 1 102 ? -2.538 -11.685 0.445 1.00 86.62 102 ILE A O 1
ATOM 831 N N . GLY A 1 103 ? -4.025 -10.111 -0.171 1.00 74.06 103 GLY A N 1
ATOM 832 C CA . GLY A 1 103 ? -5.040 -10.421 0.841 1.00 74.06 103 GLY A CA 1
ATOM 833 C C . GLY A 1 103 ? -5.825 -11.711 0.584 1.00 74.06 103 GLY A C 1
ATOM 834 O O . GLY A 1 103 ? -6.190 -12.403 1.540 1.00 74.06 103 GLY A O 1
ATOM 835 N N . ASP A 1 104 ? -6.041 -12.070 -0.682 1.00 70.12 104 ASP A N 1
ATOM 836 C CA . ASP A 1 104 ? -6.735 -13.295 -1.079 1.00 70.12 104 ASP A CA 1
ATOM 837 C C . ASP A 1 104 ? -5.845 -14.529 -0.879 1.00 70.12 104 ASP A C 1
ATOM 839 O O . ASP A 1 104 ? -5.067 -14.959 -1.734 1.00 70.12 104 ASP A O 1
ATOM 843 N N . LYS A 1 105 ? -5.984 -15.140 0.301 1.00 59.91 105 LYS A N 1
ATOM 844 C CA . LYS A 1 105 ? -5.343 -16.420 0.645 1.00 59.91 105 LYS A CA 1
ATOM 845 C C . LYS A 1 105 ? -5.969 -17.619 -0.075 1.00 59.91 105 LYS A C 1
ATOM 847 O O . LYS A 1 105 ? -5.383 -18.705 -0.102 1.00 59.91 105 LYS A O 1
ATOM 852 N N . GLU A 1 106 ? -7.157 -17.454 -0.646 1.00 49.47 106 GLU A N 1
ATOM 853 C CA . GLU A 1 106 ? -7.879 -18.514 -1.341 1.00 49.47 106 GLU A CA 1
ATOM 854 C C . GLU A 1 106 ? -7.356 -18.670 -2.774 1.00 49.47 106 GLU A C 1
ATOM 856 O O . GLU A 1 106 ? -7.875 -18.052 -3.697 1.00 49.47 106 GLU A O 1
ATOM 861 N N . LYS A 1 107 ? -6.296 -19.481 -2.942 1.00 45.97 107 LYS A N 1
ATOM 862 C CA . LYS A 1 107 ? -6.034 -20.359 -4.118 1.00 45.97 107 LYS A CA 1
ATOM 863 C C . LYS A 1 107 ? -4.623 -20.960 -4.196 1.00 45.97 107 LYS A C 1
ATOM 865 O O . LYS A 1 107 ? -4.268 -21.512 -5.225 1.00 45.97 107 LYS A O 1
ATOM 870 N N . ASN A 1 108 ? -3.836 -20.974 -3.120 1.00 44.31 108 ASN A N 1
ATOM 871 C CA . ASN A 1 108 ? -2.540 -21.682 -3.122 1.00 44.31 108 ASN A CA 1
ATOM 872 C C . ASN A 1 108 ? -2.572 -23.049 -2.419 1.00 44.31 108 ASN A C 1
ATOM 874 O O . ASN A 1 108 ? -1.552 -23.536 -1.938 1.00 44.31 108 ASN A O 1
ATOM 878 N N . SER A 1 109 ? -3.734 -23.707 -2.401 1.00 39.78 109 SER A N 1
ATOM 879 C CA . SER A 1 109 ? -3.759 -25.164 -2.267 1.00 39.78 109 SER A CA 1
ATOM 880 C C . SER A 1 109 ? -3.576 -25.757 -3.660 1.00 39.78 109 SER A C 1
ATOM 882 O O . SER A 1 109 ? -4.474 -25.664 -4.492 1.00 39.78 109 SER A O 1
ATOM 884 N N . ILE A 1 110 ? -2.405 -26.347 -3.899 1.00 44.47 110 ILE A N 1
ATOM 885 C CA . ILE A 1 110 ? -2.128 -27.295 -4.990 1.00 44.47 110 ILE A CA 1
ATOM 886 C C . ILE A 1 110 ? -3.385 -28.158 -5.227 1.00 44.47 110 ILE A C 1
ATOM 888 O O . ILE A 1 110 ? -3.953 -28.627 -4.231 1.00 44.47 110 ILE A O 1
ATOM 892 N N . PRO A 1 111 ? -3.843 -28.387 -6.476 1.00 40.66 111 PRO A N 1
ATOM 893 C CA . PRO A 1 111 ? -4.980 -29.265 -6.720 1.00 40.66 111 PRO A CA 1
ATOM 894 C C . PRO A 1 111 ? -4.697 -30.616 -6.061 1.00 40.66 111 PRO A C 1
ATOM 896 O O . PRO A 1 111 ? -3.758 -31.324 -6.429 1.00 40.66 111 PRO A O 1
ATOM 899 N N . LYS A 1 112 ? -5.478 -30.955 -5.028 1.00 43.00 112 LYS A N 1
ATOM 900 C CA . LYS A 1 112 ? -5.414 -32.263 -4.381 1.00 43.00 112 LY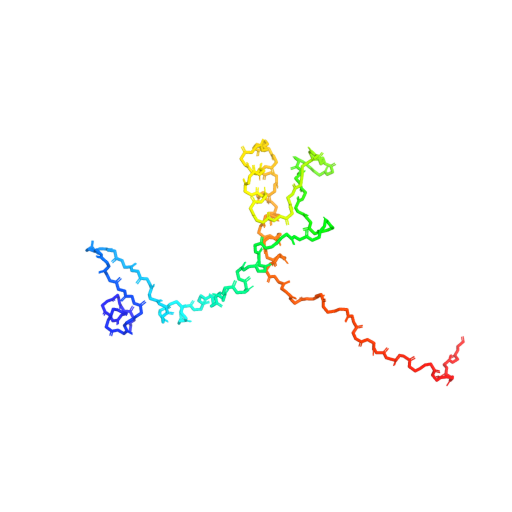S A CA 1
ATOM 901 C C . LYS A 1 112 ? -5.916 -33.286 -5.388 1.00 43.00 112 LYS A C 1
ATOM 903 O O . LYS A 1 112 ? -7.115 -33.506 -5.474 1.00 43.00 112 LYS A O 1
ATOM 908 N N . ASN A 1 113 ? -4.981 -33.850 -6.150 1.00 44.16 113 ASN A N 1
ATOM 909 C CA . ASN A 1 113 ? -5.029 -35.163 -6.784 1.00 44.16 113 ASN A CA 1
ATOM 910 C C . ASN A 1 113 ? -6.454 -35.722 -6.963 1.00 44.16 113 ASN A C 1
ATOM 912 O O . ASN A 1 113 ? -6.889 -36.588 -6.200 1.00 44.16 113 ASN A O 1
ATOM 916 N N . SER A 1 114 ? -7.178 -35.253 -7.978 1.00 37.28 114 SER A N 1
ATOM 917 C CA . SER A 1 114 ? -8.225 -36.073 -8.570 1.00 37.28 114 SER A CA 1
ATOM 918 C C . SER A 1 114 ? -7.508 -37.156 -9.364 1.00 37.28 114 SER A C 1
ATOM 920 O O . SER A 1 114 ? -7.034 -36.926 -10.474 1.00 37.28 114 SER A O 1
ATOM 922 N N . ARG A 1 115 ? -7.383 -38.336 -8.746 1.00 40.75 115 ARG A N 1
ATOM 923 C CA . ARG A 1 115 ? -7.024 -39.581 -9.425 1.00 40.75 115 ARG A CA 1
ATOM 924 C C . ARG A 1 115 ? -7.879 -39.688 -10.683 1.00 40.75 115 ARG A C 1
ATOM 926 O O . ARG A 1 115 ? -9.063 -40.006 -10.596 1.00 40.75 115 ARG A O 1
ATOM 933 N N . VAL A 1 116 ? -7.288 -39.419 -11.839 1.00 41.03 116 VAL A N 1
ATOM 934 C CA . VAL A 1 116 ? -7.896 -39.798 -13.106 1.00 41.03 116 VAL A CA 1
ATOM 935 C C . VAL A 1 116 ? -7.588 -41.280 -13.253 1.00 41.03 116 VAL A C 1
ATOM 937 O O . VAL A 1 116 ? -6.477 -41.673 -13.606 1.00 41.03 116 VAL A O 1
ATOM 940 N N . ASN A 1 117 ? -8.547 -42.114 -12.856 1.00 35.28 117 ASN A N 1
ATOM 941 C CA . ASN A 1 117 ? -8.524 -43.528 -13.190 1.00 35.28 117 ASN A CA 1
ATOM 942 C C . ASN A 1 117 ? -8.641 -43.619 -14.712 1.00 35.28 117 ASN A C 1
ATOM 944 O O . ASN A 1 117 ? -9.730 -43.463 -15.257 1.00 35.28 117 ASN A O 1
ATOM 948 N N . PHE A 1 118 ? -7.528 -43.867 -15.396 1.00 38.78 118 PHE A N 1
ATOM 949 C CA . PHE A 1 118 ? -7.570 -44.324 -16.777 1.00 38.78 118 PHE A CA 1
ATOM 950 C C . PHE A 1 118 ? -8.066 -45.769 -16.781 1.00 38.78 118 PHE A C 1
ATOM 952 O O . PHE A 1 118 ? -7.288 -46.722 -16.754 1.00 38.78 118 PHE A O 1
ATOM 959 N N . THR A 1 119 ? -9.384 -45.943 -16.784 1.00 39.47 119 THR A N 1
ATOM 960 C CA . THR A 1 119 ? -9.989 -47.191 -17.234 1.00 39.47 119 THR A CA 1
ATOM 961 C C . THR A 1 119 ? -10.213 -47.099 -18.732 1.00 39.47 119 THR A C 1
ATOM 963 O O . THR A 1 119 ? -11.021 -46.312 -19.203 1.00 39.47 119 THR A O 1
ATOM 966 N N . ARG A 1 120 ? -9.419 -47.908 -19.441 1.00 46.44 120 ARG A N 1
ATOM 967 C CA . ARG A 1 120 ? -9.733 -48.689 -20.646 1.00 46.44 120 ARG A CA 1
ATOM 968 C C . ARG A 1 120 ? -11.158 -48.460 -21.196 1.00 46.44 120 ARG A C 1
ATOM 970 O O . ARG A 1 120 ? -12.109 -48.724 -20.469 1.00 46.44 120 ARG A O 1
ATOM 977 N N . TRP A 1 121 ? -11.227 -48.108 -22.487 1.00 39.84 121 TRP A N 1
ATOM 978 C CA . TRP A 1 121 ? -12.406 -47.868 -23.346 1.00 39.84 121 TRP A CA 1
ATOM 979 C C . TRP A 1 121 ? -12.922 -46.422 -23.402 1.00 39.84 121 TRP A C 1
ATOM 981 O O . TRP A 1 121 ? -13.942 -46.123 -22.809 1.00 39.84 121 TRP A O 1
ATOM 991 N N . ASP A 1 122 ? -12.274 -45.585 -24.217 1.00 44.41 122 ASP A N 1
ATOM 992 C CA . ASP A 1 122 ? -12.962 -44.558 -25.011 1.00 44.41 122 ASP A CA 1
ATOM 993 C C . ASP A 1 122 ? -12.295 -44.518 -26.393 1.00 44.41 122 ASP A C 1
ATOM 995 O O . ASP A 1 122 ? -11.153 -44.090 -26.559 1.00 44.41 122 ASP A O 1
ATOM 999 N N . LEU A 1 123 ? -12.995 -45.124 -27.351 1.00 41.75 123 LEU A N 1
ATOM 1000 C CA . LEU A 1 123 ? -12.648 -45.261 -28.759 1.00 41.75 123 LEU A CA 1
ATOM 1001 C C . LEU A 1 123 ? -13.225 -44.088 -29.557 1.00 41.75 123 LEU A C 1
ATOM 1003 O O . LEU A 1 123 ? -14.349 -43.655 -29.303 1.00 41.75 123 LEU A O 1
ATOM 1007 N N . GLY A 1 124 ? -12.468 -43.691 -30.575 1.00 42.81 124 GLY A N 1
ATOM 1008 C CA . GLY A 1 124 ? -12.868 -42.914 -31.742 1.00 42.81 124 GLY A CA 1
ATOM 1009 C C . GLY A 1 124 ? -11.758 -43.018 -32.770 1.00 42.81 124 GLY A C 1
ATOM 1010 O O . GLY A 1 124 ? -10.758 -42.295 -32.585 1.00 42.81 124 GLY A O 1
#

Secondary structure (DSSP, 8-state):
---HHHHHHTTSEE-SSTT--EE-HHHHHHTT-----HHHHHHHHSPPPGGGSEEEEEETTEEEEEEESSHHHHHHHHTTS-HHHHHHHHHHTHHHHHHHHHH--TT-S----------S----

pLDDT: mean 83.05, std 18.76, range [35.28, 97.81]

Radius of gyration: 23.15 Å; chains: 1; bounding box: 48×65×56 Å